Protein AF-A0A944AI46-F1 (afdb_monomer_lite)

Foldseek 3Di:
DVVVVVVVCVVVVVCVVVCVVCVVVVVVCCVVVDDPVVVVVVVVVVVVVVVLLVVLLVQLVVCVVVPHDLVVNLVCSCVVVVDDSVVSCVSSVVNVD

Secondary structure (DSSP, 8-state):
-HHHHHHHHHHTTTTHHHHHHTHHHHHHHHHHH--HHHHHHHHHHHHHHHHHHHHHHHHHHHHHHTT--HHHHHHHHHHHTT--HHHHHHHHHHH--

Structure (mmCIF, N/CA/C/O backbone):
data_AF-A0A944AI46-F1
#
_entry.id   AF-A0A944AI46-F1
#
loop_
_atom_site.group_PDB
_atom_site.id
_atom_site.type_symbol
_atom_site.label_atom_id
_atom_site.label_alt_id
_atom_site.label_comp_id
_atom_site.label_asym_id
_atom_site.label_entity_id
_atom_site.label_seq_id
_atom_site.pdbx_PDB_ins_code
_atom_site.Cartn_x
_atom_site.Cartn_y
_atom_site.Cartn_z
_atom_site.occupancy
_atom_site.B_iso_or_equiv
_atom_site.auth_seq_id
_atom_site.auth_comp_id
_atom_site.auth_asym_id
_atom_site.auth_atom_id
_atom_site.pdbx_PDB_model_num
ATOM 1 N N . ALA A 1 1 ? 15.301 24.617 -25.850 1.00 77.81 1 ALA A N 1
ATOM 2 C CA . ALA A 1 1 ? 15.204 24.905 -27.301 1.00 77.81 1 ALA A CA 1
ATOM 3 C C . ALA A 1 1 ? 14.941 23.626 -28.093 1.00 77.81 1 ALA A C 1
ATOM 5 O O . ALA A 1 1 ? 13.970 23.593 -28.837 1.00 77.81 1 ALA A O 1
ATOM 6 N N . VAL A 1 2 ? 15.734 22.572 -27.864 1.00 82.62 2 VAL A N 1
ATOM 7 C CA . VAL A 1 2 ? 15.580 21.250 -28.498 1.00 82.62 2 VAL A CA 1
ATOM 8 C C . VAL A 1 2 ? 14.207 20.621 -28.224 1.00 82.62 2 VAL A C 1
ATOM 10 O O . VAL A 1 2 ? 13.510 20.301 -29.178 1.00 82.62 2 VAL A O 1
ATOM 13 N N . ASP A 1 3 ? 13.739 20.580 -26.971 1.00 88.19 3 ASP A N 1
ATOM 14 C CA . ASP A 1 3 ? 12.424 19.987 -26.649 1.00 88.19 3 ASP A CA 1
ATOM 15 C C . ASP A 1 3 ? 11.251 20.646 -27.378 1.00 88.19 3 ASP A C 1
ATOM 17 O O . ASP A 1 3 ? 10.341 19.968 -27.844 1.00 88.19 3 ASP A O 1
ATOM 21 N N . LYS A 1 4 ? 11.279 21.975 -27.541 1.00 89.69 4 LYS A N 1
ATOM 22 C CA . LYS A 1 4 ? 10.232 22.696 -28.281 1.00 89.69 4 LYS A CA 1
ATOM 23 C C . LYS A 1 4 ? 10.229 22.324 -29.766 1.00 89.69 4 LYS A C 1
ATOM 25 O O . LYS A 1 4 ? 9.161 22.229 -30.360 1.00 89.69 4 LYS A O 1
ATOM 30 N N . ALA A 1 5 ? 11.403 22.097 -30.352 1.00 87.81 5 ALA A N 1
ATOM 31 C CA . ALA A 1 5 ? 11.528 21.654 -31.737 1.00 87.81 5 ALA A CA 1
ATOM 32 C C . ALA A 1 5 ? 11.058 20.200 -31.914 1.00 87.81 5 ALA A C 1
ATOM 34 O O . ALA A 1 5 ? 10.365 19.898 -32.883 1.00 87.81 5 ALA A O 1
ATOM 35 N 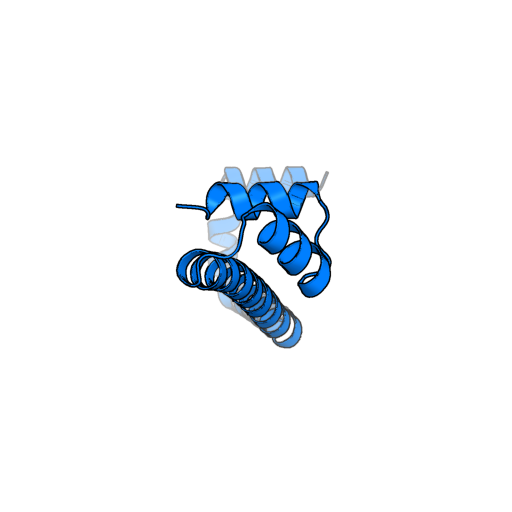N . VAL A 1 6 ? 11.364 19.325 -30.949 1.00 83.88 6 VAL A N 1
ATOM 36 C CA . VAL A 1 6 ? 10.894 17.930 -30.929 1.00 83.88 6 VAL A CA 1
ATOM 37 C C . VAL A 1 6 ? 9.371 17.874 -30.821 1.00 83.88 6 VAL A C 1
ATOM 39 O O . VAL A 1 6 ? 8.724 17.237 -31.647 1.00 83.88 6 VAL A O 1
ATOM 42 N N . GLN A 1 7 ? 8.783 18.605 -29.872 1.00 88.44 7 GLN A N 1
ATOM 43 C CA . GLN A 1 7 ? 7.328 18.679 -29.709 1.00 88.44 7 GLN A CA 1
ATOM 44 C C . GLN A 1 7 ? 6.637 19.225 -30.963 1.00 88.44 7 GLN A C 1
ATOM 46 O O . GLN A 1 7 ? 5.621 18.690 -31.395 1.00 88.44 7 GLN A O 1
ATOM 51 N N . TYR A 1 8 ? 7.214 20.240 -31.611 1.00 90.12 8 TYR A N 1
ATOM 52 C CA . TYR A 1 8 ? 6.698 20.748 -32.881 1.00 90.12 8 TYR A CA 1
ATOM 53 C C . TYR A 1 8 ? 6.742 19.689 -33.996 1.00 90.12 8 TYR A C 1
ATOM 55 O O . TYR A 1 8 ? 5.770 19.539 -34.734 1.00 90.12 8 TYR A O 1
ATOM 63 N N . ALA A 1 9 ? 7.827 18.921 -34.109 1.00 85.88 9 ALA A N 1
ATOM 64 C CA . ALA A 1 9 ? 7.943 17.855 -35.104 1.00 85.88 9 ALA A CA 1
ATOM 65 C C . ALA A 1 9 ? 6.955 16.701 -34.861 1.00 85.88 9 ALA A C 1
ATOM 67 O O . ALA A 1 9 ? 6.409 16.162 -35.825 1.00 85.88 9 ALA A O 1
ATOM 68 N N . ILE A 1 10 ? 6.691 16.357 -33.595 1.00 85.00 10 ILE A N 1
ATOM 69 C CA . ILE A 1 10 ? 5.681 15.362 -33.205 1.00 85.00 10 ILE A CA 1
ATOM 70 C C . ILE A 1 10 ? 4.281 15.858 -33.581 1.00 85.00 10 ILE A C 1
ATOM 72 O O . ILE A 1 10 ? 3.564 15.166 -34.298 1.00 85.00 10 ILE A O 1
ATOM 76 N N . SER A 1 11 ? 3.915 17.077 -33.172 1.00 88.00 11 SER A N 1
ATOM 77 C CA . SER A 1 11 ? 2.586 17.649 -33.431 1.00 88.00 11 SER A CA 1
ATOM 78 C C . SER A 1 11 ? 2.271 17.820 -34.917 1.00 88.00 11 SER A C 1
ATOM 80 O O . SER A 1 11 ? 1.109 17.764 -35.305 1.00 88.00 11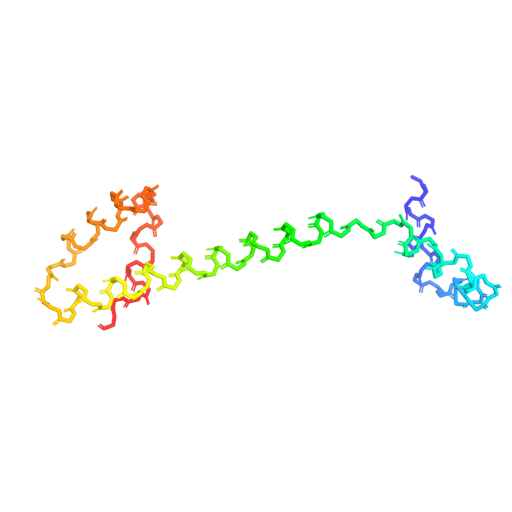 SER A O 1
ATOM 82 N N . ASN A 1 12 ? 3.292 18.009 -35.758 1.00 90.31 12 ASN A N 1
ATOM 83 C CA . ASN A 1 12 ? 3.139 18.092 -37.213 1.00 90.31 12 ASN A CA 1
ATOM 84 C C . ASN A 1 12 ? 3.411 16.754 -37.930 1.00 90.31 12 ASN A C 1
ATOM 86 O O . ASN A 1 12 ? 3.468 16.711 -39.157 1.00 90.31 12 ASN A O 1
ATOM 90 N N . ASN A 1 13 ? 3.575 15.659 -37.179 1.00 83.06 13 ASN A N 1
ATOM 91 C CA . ASN A 1 13 ? 3.799 14.302 -37.679 1.00 83.06 13 ASN A CA 1
ATOM 92 C C . ASN A 1 13 ? 5.001 14.149 -38.636 1.00 83.06 13 ASN A C 1
ATOM 94 O O . ASN A 1 13 ? 5.026 13.284 -39.512 1.00 83.06 13 ASN A O 1
ATOM 98 N N . TYR A 1 14 ? 6.037 14.972 -38.472 1.00 84.81 14 TYR A N 1
ATOM 99 C CA . TYR A 1 14 ? 7.219 14.953 -39.342 1.00 84.81 14 TYR A CA 1
ATOM 100 C C . TYR 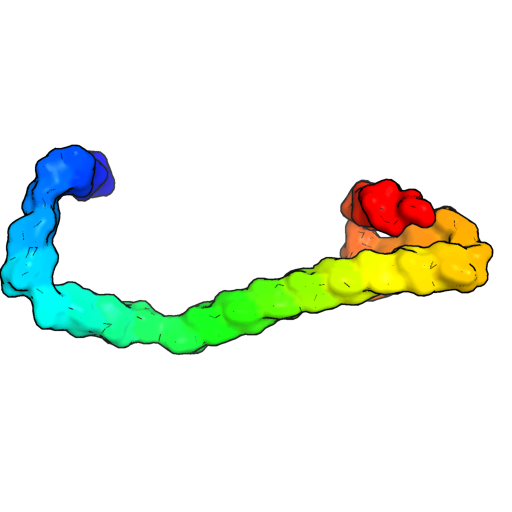A 1 14 ? 8.119 13.728 -39.127 1.00 84.81 14 TYR A C 1
ATOM 102 O O . TYR A 1 14 ? 9.006 13.461 -39.937 1.00 84.81 14 TYR A O 1
ATOM 110 N N . LEU A 1 15 ? 7.883 12.960 -38.060 1.00 78.88 15 LEU A N 1
ATOM 111 C CA . LEU A 1 15 ? 8.661 11.768 -37.726 1.00 78.88 15 LEU A CA 1
ATOM 112 C C . LEU A 1 15 ? 8.111 10.473 -38.358 1.00 78.88 15 LEU A C 1
ATOM 114 O O . LEU A 1 15 ? 8.828 9.475 -38.381 1.00 78.88 15 LEU A O 1
ATOM 118 N N . ASP A 1 16 ? 6.898 10.461 -38.928 1.00 77.44 16 ASP A N 1
ATOM 119 C CA . ASP A 1 16 ? 6.270 9.234 -39.461 1.00 77.44 16 ASP A CA 1
ATOM 120 C C . ASP A 1 16 ? 7.118 8.541 -40.550 1.00 77.44 16 ASP A C 1
ATOM 122 O O . ASP A 1 16 ? 7.326 7.325 -40.531 1.00 77.44 16 ASP A O 1
ATOM 126 N N . GLY A 1 17 ? 7.699 9.315 -41.473 1.00 77.12 17 GLY A N 1
ATOM 127 C CA . GLY A 1 17 ? 8.607 8.781 -42.496 1.00 77.12 17 GLY A CA 1
ATOM 128 C C . GLY A 1 17 ? 9.971 8.352 -41.945 1.00 77.12 17 GLY A C 1
ATOM 129 O O . GLY A 1 17 ? 10.596 7.427 -42.469 1.00 77.12 17 GLY A O 1
ATOM 130 N N . PHE A 1 18 ? 10.421 8.994 -40.864 1.00 77.44 18 PHE A N 1
ATOM 131 C CA . PHE A 1 18 ? 11.690 8.690 -40.208 1.00 77.44 18 PHE A CA 1
ATOM 132 C C . PHE A 1 18 ? 11.647 7.309 -39.543 1.00 77.44 18 PHE A C 1
ATOM 134 O O . PHE A 1 18 ? 12.534 6.490 -39.785 1.00 77.44 18 PHE A O 1
ATOM 141 N N . PHE A 1 19 ? 10.574 7.001 -38.805 1.00 71.25 19 PHE A N 1
ATOM 142 C CA . PHE A 1 19 ? 10.393 5.696 -38.160 1.00 71.25 19 PHE A CA 1
ATOM 143 C C . PHE A 1 19 ? 10.327 4.540 -39.163 1.00 71.25 19 PHE A C 1
ATOM 145 O O . PHE A 1 19 ? 10.908 3.482 -38.932 1.00 71.25 19 PHE A O 1
ATOM 152 N N . LYS A 1 20 ? 9.669 4.748 -40.311 1.00 75.25 20 LYS A N 1
ATOM 153 C CA . LYS A 1 20 ? 9.578 3.742 -41.382 1.00 75.25 20 LYS A CA 1
ATOM 154 C C . LYS A 1 20 ? 10.939 3.456 -42.020 1.00 75.25 20 LYS A C 1
ATOM 156 O O . LYS A 1 20 ? 11.259 2.299 -42.275 1.00 75.25 20 LYS A O 1
ATOM 161 N N . LYS A 1 21 ? 11.749 4.495 -42.248 1.00 80.25 21 LYS A N 1
ATOM 162 C CA . LYS A 1 21 ? 13.075 4.385 -42.878 1.00 80.25 21 LYS A CA 1
ATOM 163 C C . LYS A 1 21 ? 14.151 3.840 -41.934 1.00 80.25 21 LYS A C 1
ATOM 165 O O . LYS A 1 21 ? 15.045 3.133 -42.383 1.00 80.25 21 LYS A O 1
ATOM 170 N N . HIS A 1 22 ? 14.062 4.154 -40.643 1.00 77.69 22 HIS A N 1
ATOM 171 C CA . HIS A 1 22 ? 15.052 3.781 -39.626 1.00 77.69 22 HIS A CA 1
ATOM 172 C C . HIS A 1 22 ? 14.535 2.714 -38.649 1.00 77.69 22 HIS A C 1
ATOM 174 O O . HIS A 1 22 ? 15.051 2.586 -37.539 1.00 77.69 22 HIS A O 1
ATOM 180 N N . ARG A 1 23 ? 13.532 1.926 -39.065 1.00 74.12 23 ARG A N 1
ATOM 181 C CA . ARG A 1 23 ? 12.826 0.944 -38.226 1.00 74.12 23 ARG A CA 1
ATOM 182 C C . ARG A 1 23 ? 13.769 0.019 -37.462 1.00 74.12 23 ARG A C 1
ATOM 184 O O . ARG A 1 23 ? 13.575 -0.179 -36.271 1.00 74.12 23 ARG A O 1
ATOM 191 N N . GLU A 1 24 ? 14.779 -0.534 -38.126 1.00 70.69 24 GLU A N 1
ATOM 192 C CA . GLU A 1 24 ? 15.733 -1.461 -37.502 1.00 70.69 24 GLU A CA 1
ATOM 193 C C . GLU A 1 24 ? 16.565 -0.790 -36.405 1.00 70.69 24 GLU A C 1
ATOM 195 O O . GLU A 1 24 ? 16.706 -1.352 -35.325 1.00 70.69 24 GLU A O 1
ATOM 200 N N . GLY A 1 25 ? 17.049 0.433 -36.639 1.00 67.69 25 GLY A N 1
ATOM 201 C CA . GLY A 1 25 ? 17.828 1.184 -35.650 1.00 67.69 25 GLY A CA 1
ATOM 202 C C . GLY A 1 25 ? 17.002 1.622 -34.442 1.00 67.69 25 GLY A C 1
ATOM 203 O O . GLY A 1 25 ? 17.507 1.637 -33.326 1.00 67.69 25 GLY A O 1
ATOM 204 N N . ILE A 1 26 ? 15.719 1.922 -34.649 1.00 71.50 26 ILE A N 1
ATOM 205 C CA . ILE A 1 26 ? 14.799 2.322 -33.576 1.00 71.50 26 ILE A CA 1
ATOM 206 C C . ILE A 1 26 ? 14.364 1.105 -32.762 1.00 71.50 26 ILE A C 1
ATOM 208 O O . ILE A 1 26 ? 14.377 1.154 -31.540 1.00 71.50 26 ILE A O 1
ATOM 212 N N . MET A 1 27 ? 14.067 -0.017 -33.424 1.00 72.62 27 MET A N 1
ATOM 213 C CA . MET A 1 27 ? 13.832 -1.293 -32.744 1.00 72.62 27 MET A CA 1
ATOM 214 C C . MET A 1 27 ? 15.055 -1.728 -31.934 1.00 72.62 27 MET A C 1
ATOM 216 O O . MET A 1 27 ? 14.901 -2.167 -30.798 1.00 72.62 27 MET A O 1
ATOM 220 N N . LEU A 1 28 ? 16.262 -1.585 -32.493 1.00 70.88 28 LEU A N 1
ATOM 221 C CA . LEU A 1 28 ? 17.504 -1.889 -31.790 1.00 70.88 28 LEU A CA 1
ATOM 222 C C . LEU A 1 28 ? 17.691 -0.972 -30.578 1.00 70.88 28 LEU A C 1
ATOM 224 O O . LEU A 1 28 ? 17.927 -1.492 -29.499 1.00 70.88 28 LEU A O 1
ATOM 228 N N . SER A 1 29 ? 17.517 0.346 -30.733 1.00 70.38 29 SER A N 1
ATOM 229 C CA . SER A 1 29 ? 17.571 1.320 -29.629 1.00 70.38 29 SER A CA 1
ATOM 230 C C . SER A 1 29 ? 16.581 0.958 -28.519 1.00 70.38 29 SER A C 1
ATOM 232 O O . SER A 1 29 ? 17.004 0.810 -27.376 1.00 70.38 29 SER A O 1
ATOM 234 N N . CYS A 1 30 ? 15.316 0.658 -28.846 1.00 68.00 30 CYS A N 1
ATOM 235 C CA . CYS A 1 30 ? 14.333 0.197 -27.860 1.00 68.00 30 CYS A CA 1
ATOM 236 C C . CYS A 1 30 ? 14.749 -1.104 -27.152 1.00 68.00 30 CYS A C 1
ATOM 238 O O . CYS A 1 30 ? 14.504 -1.241 -25.958 1.00 68.00 30 CYS A O 1
ATOM 240 N N . LEU A 1 31 ? 15.374 -2.057 -27.854 1.00 70.75 31 LEU A N 1
ATOM 241 C CA . LEU A 1 31 ? 15.857 -3.310 -27.259 1.00 70.75 31 LEU A CA 1
ATOM 242 C C . LEU A 1 31 ? 17.119 -3.117 -26.406 1.00 70.75 31 LEU A C 1
ATOM 244 O O . LEU A 1 31 ? 17.282 -3.808 -25.407 1.00 70.75 31 LEU A O 1
ATOM 248 N N . THR A 1 32 ? 18.013 -2.201 -26.785 1.00 72.25 32 THR A N 1
ATOM 249 C CA . THR A 1 32 ? 19.276 -1.950 -26.071 1.00 72.25 32 THR A CA 1
ATOM 250 C C . THR A 1 32 ? 19.124 -0.989 -24.897 1.00 72.25 32 THR A C 1
ATOM 252 O O . THR A 1 32 ? 19.9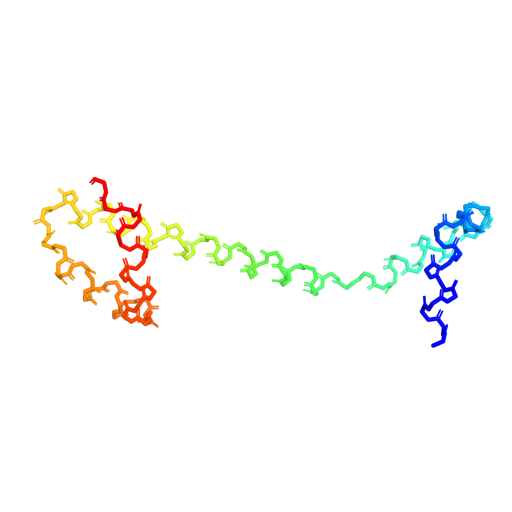05 -1.054 -23.954 1.00 72.25 32 THR A O 1
ATOM 255 N N . GLU A 1 33 ? 18.136 -0.095 -24.946 1.00 76.25 33 GLU A N 1
ATOM 256 C CA . GLU A 1 33 ? 17.802 0.829 -23.857 1.00 76.25 33 GLU A CA 1
ATOM 257 C C . GLU A 1 33 ? 16.842 0.196 -22.842 1.00 76.25 33 GLU A C 1
ATOM 259 O O . GLU A 1 33 ? 16.724 0.685 -21.716 1.00 76.25 33 GLU A O 1
ATOM 264 N N . PHE A 1 34 ? 16.175 -0.907 -23.207 1.00 80.25 34 PHE A N 1
ATOM 265 C CA . PHE A 1 34 ? 15.346 -1.664 -22.279 1.00 80.25 34 PHE A CA 1
ATOM 266 C C . PHE A 1 34 ? 16.206 -2.271 -21.169 1.00 80.25 34 PHE A C 1
ATOM 268 O O . PHE A 1 34 ? 16.963 -3.221 -21.370 1.00 80.25 34 PHE A O 1
ATOM 275 N N . ASN A 1 35 ? 16.051 -1.728 -19.966 1.00 85.25 35 ASN A N 1
ATOM 276 C CA . ASN A 1 35 ? 16.671 -2.264 -18.772 1.00 85.25 35 ASN A CA 1
ATOM 277 C C . ASN A 1 35 ? 15.677 -3.187 -18.051 1.00 85.25 35 ASN A C 1
ATOM 279 O O . ASN A 1 35 ? 14.784 -2.731 -17.335 1.00 85.25 35 ASN A O 1
ATOM 283 N N . GLU A 1 36 ? 15.848 -4.497 -18.243 1.00 87.31 36 GLU A N 1
ATOM 284 C CA . GLU A 1 36 ? 14.997 -5.529 -17.640 1.00 87.31 36 GLU A CA 1
ATOM 285 C C . GLU A 1 36 ? 14.976 -5.453 -16.106 1.00 87.31 36 GLU A C 1
ATOM 287 O O . GLU A 1 36 ? 13.950 -5.725 -15.487 1.00 87.31 36 GLU A O 1
ATOM 292 N N . GLU A 1 37 ? 16.088 -5.067 -15.476 1.00 89.69 37 GLU A N 1
ATOM 293 C CA . GLU A 1 37 ? 16.171 -4.931 -14.023 1.00 89.69 37 GLU A CA 1
ATOM 294 C C . GLU A 1 37 ? 15.301 -3.779 -13.521 1.00 89.69 37 GLU A C 1
ATOM 296 O O . GLU A 1 37 ? 14.515 -3.975 -12.596 1.00 89.69 37 GLU A O 1
ATOM 301 N N . VAL A 1 38 ? 15.377 -2.613 -14.171 1.00 89.75 38 VAL A N 1
ATOM 302 C CA . VAL A 1 38 ? 14.520 -1.460 -13.857 1.00 89.75 38 VAL A CA 1
ATOM 303 C C . VAL A 1 38 ? 13.052 -1.811 -14.081 1.00 89.75 38 VAL A C 1
ATOM 305 O O . VAL A 1 38 ? 12.221 -1.534 -13.220 1.00 89.75 38 VAL A O 1
ATOM 308 N N . PHE A 1 39 ? 12.736 -2.471 -15.197 1.00 89.50 39 PHE A N 1
ATOM 309 C CA . PHE A 1 39 ? 11.372 -2.896 -15.500 1.00 89.50 39 PHE A CA 1
ATOM 310 C C . PHE A 1 39 ? 10.826 -3.870 -14.445 1.00 89.50 39 PHE A C 1
ATOM 312 O O . PHE A 1 39 ? 9.771 -3.633 -13.861 1.00 89.50 39 PHE A O 1
ATOM 319 N N . ARG A 1 40 ? 11.565 -4.944 -14.143 1.00 92.75 40 ARG A N 1
ATOM 320 C CA . ARG A 1 40 ? 11.175 -5.940 -13.135 1.00 92.75 40 ARG A CA 1
ATOM 321 C C . ARG A 1 40 ? 11.050 -5.326 -11.744 1.00 92.75 40 ARG A C 1
ATOM 323 O O . ARG A 1 40 ? 10.138 -5.694 -11.009 1.00 92.75 40 ARG A O 1
ATOM 330 N N . LYS A 1 41 ? 11.952 -4.410 -11.383 1.00 94.25 41 LYS A N 1
ATOM 331 C CA . LYS A 1 41 ? 11.888 -3.683 -10.114 1.00 94.25 41 LYS A CA 1
ATOM 332 C C . LYS A 1 41 ? 10.614 -2.843 -10.029 1.00 94.25 41 LYS A C 1
ATOM 334 O O . LYS A 1 41 ? 9.931 -2.937 -9.019 1.00 94.25 41 LYS A O 1
ATOM 339 N N . GLY A 1 42 ? 10.258 -2.128 -11.099 1.00 93.81 42 GLY A N 1
ATOM 340 C CA . GLY A 1 42 ? 9.003 -1.375 -11.174 1.00 93.81 42 GLY A CA 1
ATOM 341 C C . GLY A 1 42 ? 7.777 -2.260 -10.935 1.00 93.81 42 GLY A C 1
ATOM 342 O O . GLY A 1 42 ? 6.991 -1.981 -10.038 1.00 93.81 42 GLY A O 1
ATOM 343 N N . ILE A 1 43 ? 7.679 -3.396 -11.637 1.00 95.44 43 ILE A N 1
ATOM 344 C CA . ILE A 1 43 ? 6.578 -4.361 -11.443 1.00 95.44 43 ILE A CA 1
ATOM 345 C C . ILE A 1 43 ? 6.533 -4.899 -10.006 1.00 95.44 43 ILE A C 1
ATOM 347 O O . ILE A 1 43 ? 5.460 -5.069 -9.429 1.00 95.44 43 ILE A O 1
ATOM 351 N N . HIS A 1 44 ? 7.693 -5.193 -9.416 1.00 94.62 44 HIS A N 1
ATOM 352 C CA . HIS A 1 44 ? 7.759 -5.685 -8.043 1.00 94.62 44 HIS A CA 1
ATOM 353 C C . HIS A 1 44 ? 7.300 -4.630 -7.027 1.00 94.62 44 HIS A C 1
ATOM 355 O O . HIS A 1 44 ? 6.544 -4.957 -6.115 1.00 94.62 44 HIS A O 1
ATOM 3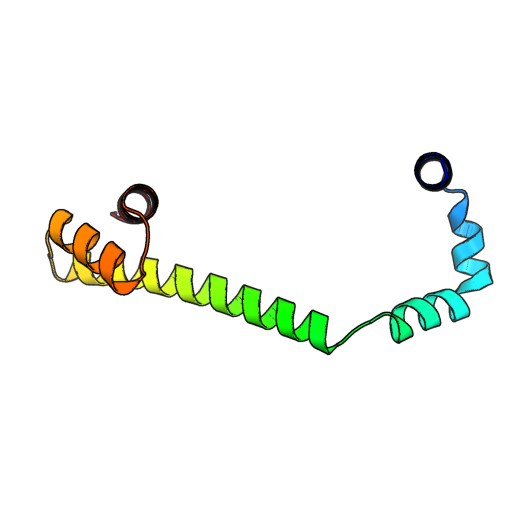61 N N . GLU A 1 45 ? 7.740 -3.382 -7.186 1.00 95.12 45 GLU A N 1
ATOM 362 C CA . GLU A 1 45 ? 7.371 -2.266 -6.311 1.00 95.12 45 GLU A CA 1
ATOM 363 C C . GLU A 1 45 ? 5.876 -1.939 -6.409 1.00 95.12 45 GLU A C 1
ATOM 365 O O . GLU A 1 45 ? 5.226 -1.777 -5.375 1.00 95.12 45 GLU A O 1
ATOM 370 N N . GLU A 1 46 ? 5.314 -1.927 -7.621 1.00 93.12 46 GLU A N 1
ATOM 371 C CA . GLU A 1 46 ? 3.874 -1.758 -7.853 1.00 93.12 46 GLU A CA 1
ATOM 372 C C . GLU A 1 46 ? 3.069 -2.876 -7.181 1.00 93.12 46 GLU A C 1
ATOM 374 O O . GLU A 1 46 ? 2.189 -2.606 -6.362 1.00 93.12 46 GLU A O 1
ATOM 379 N N . GLY A 1 47 ? 3.427 -4.140 -7.433 1.00 95.75 47 GLY A N 1
ATOM 380 C CA . GLY A 1 47 ? 2.741 -5.280 -6.825 1.00 95.75 47 GLY A CA 1
ATOM 381 C C . GLY A 1 47 ? 2.853 -5.304 -5.296 1.00 95.75 47 GLY A C 1
ATOM 382 O O . GLY A 1 47 ? 1.905 -5.680 -4.604 1.00 95.75 47 GLY A O 1
ATOM 383 N N . PHE A 1 48 ? 3.989 -4.872 -4.740 1.00 95.00 48 PHE A N 1
ATOM 384 C CA . PHE A 1 48 ? 4.153 -4.741 -3.294 1.00 95.00 48 PHE A CA 1
ATOM 385 C C . PHE A 1 48 ? 3.262 -3.633 -2.716 1.00 95.00 48 PHE A C 1
ATOM 387 O O . PHE A 1 48 ? 2.641 -3.835 -1.669 1.00 95.00 48 PHE A O 1
ATOM 394 N N . ALA A 1 49 ? 3.168 -2.484 -3.390 1.00 94.62 49 ALA A N 1
ATOM 395 C CA . ALA A 1 49 ? 2.308 -1.380 -2.973 1.00 94.62 49 ALA A CA 1
ATOM 396 C C . ALA A 1 49 ? 0.823 -1.784 -2.980 1.00 94.62 49 ALA A C 1
ATOM 398 O O . ALA A 1 49 ? 0.141 -1.601 -1.969 1.00 94.62 49 ALA A O 1
ATOM 399 N N . GLU A 1 50 ? 0.355 -2.420 -4.059 1.00 94.88 50 GLU A N 1
ATOM 400 C CA . GLU A 1 50 ? -1.016 -2.940 -4.168 1.00 94.88 50 GLU A CA 1
ATOM 401 C C . GLU A 1 50 ? -1.312 -3.996 -3.092 1.00 94.88 50 GLU A C 1
ATOM 403 O O . GLU A 1 50 ? -2.344 -3.949 -2.416 1.00 94.88 50 GLU A O 1
ATOM 408 N N . GLY A 1 51 ? -0.383 -4.933 -2.871 1.00 96.56 51 GLY A N 1
ATOM 409 C CA . GLY A 1 51 ? -0.521 -5.957 -1.836 1.00 96.56 51 GLY A CA 1
ATOM 410 C C . GLY A 1 51 ? -0.589 -5.369 -0.425 1.00 96.56 51 GLY A C 1
ATOM 411 O O . GLY A 1 51 ? -1.384 -5.818 0.407 1.00 96.56 51 GLY A O 1
ATOM 412 N N . ARG A 1 52 ? 0.207 -4.330 -0.150 1.00 95.25 52 ARG A N 1
ATOM 413 C CA . ARG A 1 52 ? 0.187 -3.615 1.130 1.00 95.25 52 ARG A CA 1
ATOM 414 C C . ARG A 1 52 ? -1.145 -2.899 1.349 1.00 95.25 52 ARG A C 1
ATOM 416 O O . ARG A 1 52 ? -1.694 -2.991 2.447 1.00 95.25 52 ARG A O 1
ATOM 423 N N . GLU A 1 53 ? -1.680 -2.229 0.330 1.00 95.06 53 GLU A N 1
ATOM 424 C CA . GLU A 1 53 ? -2.995 -1.580 0.392 1.00 95.06 53 GLU A CA 1
ATOM 425 C C . GLU A 1 53 ? -4.108 -2.602 0.670 1.00 95.06 53 GLU A C 1
ATOM 427 O O . GLU A 1 53 ? -4.881 -2.443 1.621 1.00 95.06 53 GLU A O 1
ATOM 432 N N . ALA A 1 54 ? -4.131 -3.708 -0.079 1.00 96.50 54 ALA A N 1
ATOM 433 C CA . ALA A 1 54 ? -5.100 -4.783 0.114 1.00 96.50 54 ALA A CA 1
ATOM 434 C C . ALA A 1 54 ? -5.041 -5.377 1.535 1.00 96.50 54 ALA A C 1
ATOM 436 O O . ALA A 1 54 ? -6.081 -5.648 2.147 1.00 96.50 54 ALA A O 1
ATOM 437 N N . ALA A 1 55 ? -3.839 -5.536 2.100 1.00 96.62 55 ALA A N 1
ATOM 438 C CA . ALA A 1 55 ? -3.649 -6.039 3.459 1.00 96.62 55 ALA A CA 1
ATOM 439 C C . ALA A 1 55 ? -4.205 -5.087 4.534 1.00 96.62 55 ALA A C 1
ATOM 441 O O . ALA A 1 55 ? -4.800 -5.551 5.512 1.00 96.62 55 ALA A O 1
ATOM 442 N N . ILE A 1 56 ? -4.041 -3.771 4.359 1.00 96.06 56 ILE A N 1
ATOM 443 C CA . ILE A 1 56 ? -4.598 -2.760 5.271 1.00 96.06 56 ILE A CA 1
ATOM 444 C C . ILE A 1 56 ? -6.128 -2.811 5.233 1.00 96.06 56 ILE A C 1
ATOM 446 O O . ILE A 1 56 ? -6.765 -2.929 6.280 1.00 96.06 56 ILE A O 1
ATOM 450 N N . ILE A 1 57 ? -6.717 -2.795 4.033 1.00 95.44 57 ILE A N 1
ATOM 451 C CA . ILE A 1 57 ? -8.175 -2.835 3.845 1.00 95.44 57 ILE A CA 1
ATOM 452 C C . ILE A 1 57 ? -8.766 -4.103 4.472 1.00 95.44 57 ILE A C 1
ATOM 454 O O . ILE A 1 57 ? -9.734 -4.029 5.230 1.00 95.44 57 ILE A O 1
ATOM 458 N N . THR A 1 58 ? -8.153 -5.258 4.208 1.00 96.06 58 THR A N 1
ATOM 459 C CA . THR A 1 58 ? -8.598 -6.548 4.756 1.00 96.06 58 THR A CA 1
ATOM 460 C C . THR A 1 58 ? -8.499 -6.564 6.283 1.00 96.06 58 THR A C 1
ATOM 462 O O . THR A 1 58 ? -9.414 -7.028 6.959 1.00 96.06 58 THR A O 1
ATOM 465 N N . SER A 1 59 ? -7.428 -6.001 6.853 1.00 95.88 59 SER A N 1
ATOM 466 C CA . SER A 1 59 ? -7.270 -5.899 8.310 1.00 95.88 59 SER A CA 1
ATOM 467 C C . SER A 1 59 ? -8.385 -5.067 8.944 1.00 95.88 59 SER A C 1
ATOM 469 O O . SER A 1 59 ? -8.943 -5.473 9.959 1.00 95.88 59 SER A O 1
ATOM 471 N N . ILE A 1 60 ? -8.756 -3.938 8.332 1.00 95.56 60 ILE A N 1
ATOM 472 C CA . ILE A 1 60 ? -9.857 -3.087 8.811 1.00 95.56 60 ILE A CA 1
ATOM 473 C C . ILE A 1 60 ? -11.182 -3.856 8.792 1.00 95.56 60 ILE A C 1
ATOM 475 O O . ILE A 1 60 ? -11.931 -3.810 9.767 1.00 95.56 60 ILE A O 1
ATOM 479 N N . GLN A 1 61 ? -11.458 -4.593 7.712 1.00 94.94 61 GLN A N 1
ATOM 480 C CA . GLN A 1 61 ? -12.678 -5.393 7.577 1.00 94.94 61 GLN A CA 1
ATOM 481 C C . GLN A 1 61 ? -12.761 -6.495 8.637 1.00 94.94 61 GLN A C 1
ATOM 483 O O . GLN A 1 61 ? -13.777 -6.593 9.322 1.00 94.94 61 GLN A O 1
ATOM 488 N N . ILE A 1 62 ? -11.681 -7.259 8.832 1.00 95.38 62 ILE A N 1
ATOM 489 C CA . ILE A 1 62 ? -11.621 -8.332 9.834 1.00 95.38 62 ILE A CA 1
ATOM 490 C C . ILE A 1 62 ? -11.792 -7.766 11.247 1.00 95.38 62 ILE A C 1
ATOM 492 O O . ILE A 1 62 ? -12.582 -8.290 12.030 1.00 95.38 62 ILE A O 1
ATOM 496 N N . LEU A 1 63 ? -11.084 -6.682 11.585 1.00 94.88 63 LEU A N 1
ATOM 497 C CA . LEU A 1 63 ? -11.175 -6.061 12.910 1.00 94.88 63 LEU A CA 1
ATOM 498 C C . LEU A 1 63 ? -12.573 -5.492 13.188 1.00 94.88 63 LEU A C 1
ATOM 500 O O . LEU A 1 63 ? -13.060 -5.562 14.316 1.00 94.88 63 LEU A O 1
ATOM 504 N N . ARG A 1 64 ? -13.255 -4.978 12.163 1.00 93.81 64 ARG A N 1
ATOM 505 C CA . ARG A 1 64 ? -14.661 -4.581 12.271 1.00 93.81 64 ARG A CA 1
ATOM 506 C C . ARG A 1 64 ? -15.573 -5.793 12.479 1.00 93.81 64 ARG A C 1
ATOM 508 O O . ARG A 1 64 ? -16.457 -5.750 13.326 1.00 93.81 64 ARG A O 1
ATOM 515 N N . GLU A 1 65 ? -15.375 -6.870 11.722 1.00 94.94 65 GLU A N 1
ATOM 516 C CA . GLU A 1 65 ? -16.195 -8.090 11.801 1.00 94.94 65 GLU A CA 1
ATOM 517 C C . GLU A 1 65 ? -16.078 -8.802 13.150 1.00 94.94 65 GLU A C 1
ATOM 519 O O . GLU A 1 65 ? -17.067 -9.334 13.651 1.00 94.94 65 GLU A O 1
ATOM 524 N N . VAL A 1 66 ? -14.906 -8.741 13.787 1.00 95.81 66 VAL A N 1
ATOM 525 C CA . VAL A 1 66 ? -14.713 -9.214 15.168 1.00 95.81 66 VAL A CA 1
ATOM 526 C C . VAL A 1 66 ? -15.134 -8.183 16.229 1.00 95.81 66 VAL A C 1
ATOM 528 O O . VAL A 1 66 ? -14.862 -8.364 17.413 1.00 95.81 66 VAL A O 1
ATOM 531 N N . ASN A 1 67 ? -15.847 -7.130 15.814 1.00 93.12 67 ASN A N 1
ATOM 532 C CA . ASN A 1 67 ? -16.492 -6.123 16.657 1.00 93.12 67 ASN A CA 1
ATOM 533 C C . ASN A 1 67 ? -15.522 -5.307 17.536 1.00 93.12 67 ASN A C 1
ATOM 535 O O . ASN A 1 67 ? -15.858 -4.910 18.655 1.00 93.12 67 ASN A O 1
ATOM 539 N N . ILE A 1 68 ? -14.307 -5.055 17.035 1.00 95.12 68 ILE A N 1
ATOM 540 C CA . ILE A 1 68 ? -13.342 -4.149 17.670 1.00 95.12 68 ILE A CA 1
ATOM 541 C C . ILE A 1 68 ? -13.788 -2.703 17.444 1.00 95.12 68 ILE A C 1
ATOM 543 O O . ILE A 1 68 ? -14.273 -2.342 16.369 1.00 95.12 68 ILE A O 1
ATOM 547 N N . SER A 1 69 ? -13.618 -1.856 18.462 1.00 95.00 69 SER A N 1
ATOM 548 C CA . SER A 1 69 ? -13.970 -0.441 18.357 1.00 95.00 69 SER A CA 1
ATOM 549 C C . SER A 1 69 ? -13.126 0.268 17.299 1.00 95.00 69 SER A C 1
ATOM 551 O O . SER A 1 69 ? -11.946 -0.034 17.090 1.00 95.00 69 SER A O 1
ATOM 553 N N . LYS A 1 70 ? -13.726 1.262 16.645 1.00 93.62 70 LYS A N 1
ATOM 554 C CA . LYS A 1 70 ? -13.069 2.034 15.590 1.00 93.62 70 LYS A CA 1
ATOM 555 C C . LYS A 1 70 ? -11.811 2.741 16.094 1.00 93.62 70 LYS A C 1
ATOM 557 O O . LYS A 1 70 ? -10.816 2.798 15.378 1.00 93.62 70 LYS A O 1
ATOM 562 N N . GLU A 1 71 ? -11.830 3.225 17.334 1.00 94.88 71 GLU A N 1
ATOM 563 C CA . GLU A 1 71 ? -10.685 3.857 17.989 1.00 94.88 71 GLU A CA 1
ATOM 564 C C . GLU A 1 71 ? -9.507 2.885 18.134 1.00 94.88 71 GLU A C 1
ATOM 566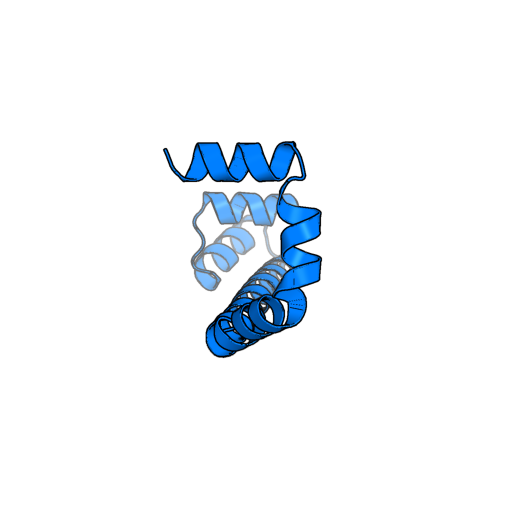 O O . GLU A 1 71 ? -8.365 3.247 17.851 1.00 94.88 71 GLU A O 1
ATOM 571 N N . THR A 1 72 ? -9.774 1.635 18.523 1.00 95.31 72 THR A N 1
ATOM 572 C CA . THR A 1 72 ? -8.730 0.611 18.638 1.00 95.31 72 THR A CA 1
ATOM 573 C C . THR A 1 72 ? -8.201 0.200 17.266 1.00 95.31 72 THR A C 1
ATOM 575 O O . THR A 1 72 ? -6.992 0.024 17.121 1.00 95.31 72 THR A O 1
ATOM 578 N N . VAL A 1 73 ? -9.058 0.114 16.242 1.00 95.19 73 VAL A N 1
ATOM 579 C CA . VAL A 1 73 ? -8.602 -0.169 14.871 1.00 95.19 73 VAL A CA 1
ATOM 580 C C . VAL A 1 73 ? -7.696 0.939 14.339 1.00 95.19 73 VAL A C 1
ATOM 582 O O . VAL A 1 73 ? -6.647 0.633 13.779 1.00 95.19 73 VAL A O 1
ATOM 585 N N . LEU A 1 74 ? -8.045 2.213 14.552 1.00 96.00 74 LEU A N 1
ATOM 586 C CA . LEU A 1 74 ? -7.191 3.344 14.170 1.00 96.00 74 LEU A CA 1
ATOM 587 C C . LEU A 1 74 ? -5.794 3.214 14.791 1.00 96.00 74 LEU A C 1
ATOM 589 O O . LEU A 1 74 ? -4.802 3.322 14.077 1.00 96.00 74 LEU A O 1
ATOM 593 N N . HIS A 1 75 ? -5.708 2.914 16.089 1.00 95.62 75 HIS A N 1
ATOM 594 C CA . HIS A 1 75 ? -4.422 2.729 16.767 1.00 95.62 75 HIS A CA 1
ATOM 595 C C . HIS A 1 75 ? -3.620 1.554 16.190 1.00 95.62 75 HIS A C 1
ATOM 597 O O . HIS A 1 75 ? -2.446 1.704 15.862 1.00 95.62 75 HIS A O 1
ATOM 603 N N . GLN A 1 76 ? -4.254 0.390 16.021 1.00 94.62 76 GLN A N 1
ATOM 604 C CA . GLN A 1 76 ? -3.582 -0.817 15.531 1.00 94.62 76 GLN A CA 1
ATOM 605 C C . GLN A 1 76 ? -3.081 -0.678 14.091 1.00 94.62 76 GLN A C 1
ATOM 607 O O . GLN A 1 76 ? -1.986 -1.141 13.782 1.00 94.62 76 GLN A O 1
ATOM 612 N N . ILE A 1 77 ? -3.865 -0.056 13.205 1.00 95.69 77 ILE A N 1
ATOM 613 C CA . ILE A 1 77 ? -3.459 0.174 11.813 1.00 95.69 77 ILE A CA 1
ATOM 614 C C . ILE A 1 77 ? -2.314 1.188 11.750 1.00 95.69 77 ILE A C 1
ATOM 616 O O . ILE A 1 77 ? -1.344 0.951 11.031 1.00 95.69 77 ILE A O 1
ATOM 620 N N . MET A 1 78 ? -2.397 2.268 12.531 1.00 96.00 78 MET A N 1
ATOM 621 C CA . MET A 1 78 ? -1.357 3.294 12.604 1.00 96.00 78 MET A CA 1
ATOM 622 C C . MET A 1 78 ? -0.015 2.698 13.050 1.00 96.00 78 MET A C 1
ATOM 624 O O . MET A 1 78 ? 0.994 2.919 12.390 1.00 96.00 78 MET A O 1
ATOM 628 N N . GLU A 1 79 ? -0.007 1.888 14.114 1.00 95.25 79 GLU A N 1
ATOM 629 C CA . GLU A 1 79 ? 1.214 1.237 14.607 1.00 95.25 79 GLU A CA 1
ATOM 630 C C . GLU A 1 79 ? 1.734 0.157 13.654 1.00 95.25 79 GLU A C 1
ATOM 632 O O . GLU A 1 79 ? 2.913 0.148 13.315 1.00 95.25 79 GLU A O 1
ATOM 637 N N . LYS A 1 80 ? 0.870 -0.759 13.199 1.00 95.38 80 LYS A N 1
ATOM 638 C CA . LYS A 1 80 ? 1.299 -1.921 12.404 1.00 95.38 80 LYS A CA 1
ATOM 639 C C . LYS A 1 80 ? 1.829 -1.536 11.025 1.00 95.38 80 LYS A C 1
ATOM 641 O O . LYS A 1 80 ? 2.690 -2.230 10.490 1.00 95.38 80 LYS A O 1
ATOM 646 N N . TYR A 1 81 ? 1.274 -0.482 10.434 1.00 94.06 81 TYR A N 1
ATOM 647 C CA . TYR A 1 81 ? 1.637 -0.022 9.098 1.00 94.06 81 TYR A CA 1
ATOM 648 C C . TYR A 1 81 ? 2.417 1.293 9.116 1.00 94.06 81 TYR A C 1
ATOM 650 O O . TYR A 1 81 ? 2.645 1.849 8.046 1.00 94.06 81 TYR A O 1
ATOM 658 N N . GLU A 1 82 ? 2.829 1.783 10.289 1.00 94.81 82 GLU A N 1
ATOM 659 C CA . GLU A 1 82 ? 3.631 3.007 10.445 1.00 94.81 82 GLU A CA 1
ATOM 660 C C . GLU A 1 82 ? 3.047 4.206 9.669 1.00 94.81 82 GLU A C 1
ATOM 662 O O . GLU A 1 82 ? 3.766 5.019 9.089 1.00 94.81 82 GLU A O 1
ATOM 667 N N . LEU A 1 83 ? 1.716 4.284 9.605 1.00 93.75 83 LEU A N 1
ATOM 668 C CA . LEU A 1 83 ? 1.004 5.337 8.887 1.00 93.75 83 LEU A CA 1
ATOM 669 C C . LEU A 1 83 ? 0.884 6.575 9.771 1.00 93.75 83 LEU A C 1
ATOM 671 O O . LEU A 1 83 ? 0.807 6.480 10.997 1.00 93.75 83 LEU A O 1
ATOM 675 N N . SER A 1 84 ? 0.790 7.754 9.160 1.00 95.12 84 SER A N 1
ATOM 676 C CA . SER A 1 84 ? 0.407 8.942 9.917 1.00 95.12 84 SER A CA 1
ATOM 677 C C . SER A 1 84 ? -1.042 8.835 10.407 1.00 95.12 84 SER A C 1
ATOM 679 O O . SER A 1 84 ? -1.864 8.070 9.884 1.00 95.12 84 SER A O 1
ATOM 681 N N . LYS A 1 85 ? -1.384 9.645 11.413 1.00 93.00 85 LYS A N 1
ATOM 682 C CA . LYS A 1 85 ? -2.755 9.724 11.930 1.00 93.00 85 LYS A CA 1
ATOM 683 C C . LYS A 1 85 ? -3.759 10.091 10.830 1.00 93.00 85 LYS A C 1
ATOM 685 O O . LYS A 1 85 ? -4.804 9.458 10.727 1.00 93.00 85 LYS A O 1
ATOM 690 N N . GLU A 1 86 ? -3.426 11.072 9.993 1.00 95.44 86 GLU A N 1
ATOM 691 C CA . GLU A 1 86 ? -4.299 11.559 8.918 1.00 95.44 86 GLU A CA 1
ATOM 692 C C . GLU A 1 86 ? -4.532 10.493 7.838 1.00 95.44 86 GLU A C 1
ATOM 694 O O . GLU A 1 86 ? -5.671 10.243 7.437 1.00 95.44 86 GLU A O 1
ATOM 699 N N . GLU A 1 87 ? -3.472 9.806 7.406 1.00 93.56 87 GLU A N 1
ATOM 700 C CA . GLU A 1 87 ? -3.577 8.712 6.433 1.00 93.56 87 GLU A CA 1
ATOM 701 C C . GLU A 1 87 ? -4.409 7.555 6.982 1.00 93.56 87 GLU A C 1
ATOM 703 O O . GLU A 1 87 ? -5.285 7.029 6.290 1.00 93.56 87 GLU A O 1
ATOM 708 N N . THR A 1 88 ? -4.175 7.191 8.243 1.00 94.75 88 THR A N 1
ATOM 709 C CA . THR A 1 88 ? -4.913 6.118 8.910 1.00 94.75 88 THR A CA 1
ATOM 710 C C . THR A 1 88 ? -6.396 6.458 9.014 1.00 94.75 88 THR A C 1
ATOM 712 O O . THR A 1 88 ? -7.239 5.639 8.650 1.00 94.75 88 THR A O 1
ATOM 715 N N . GLU A 1 89 ? -6.736 7.676 9.441 1.00 95.44 89 GLU A N 1
ATOM 716 C CA . GLU A 1 89 ? -8.123 8.144 9.506 1.00 95.44 89 GLU A CA 1
ATOM 717 C C . GLU A 1 89 ? -8.791 8.123 8.132 1.00 95.44 89 GLU A C 1
ATOM 719 O O . GLU A 1 89 ? -9.913 7.630 8.005 1.00 95.44 89 GLU A O 1
ATOM 724 N N . LYS A 1 90 ? -8.107 8.597 7.086 1.00 95.69 90 LYS A N 1
ATOM 725 C CA . LYS A 1 90 ? -8.628 8.587 5.714 1.00 95.69 90 LYS A CA 1
ATOM 726 C C . LYS A 1 90 ? -8.949 7.170 5.239 1.00 95.69 90 LYS A C 1
ATOM 728 O O . LYS A 1 90 ? -10.049 6.932 4.730 1.00 95.69 90 LYS A O 1
ATOM 733 N N . VAL A 1 91 ? -8.016 6.232 5.407 1.00 94.69 91 VAL A N 1
ATOM 734 C CA . VAL A 1 91 ? -8.174 4.844 4.948 1.00 94.69 91 VAL A CA 1
ATOM 735 C C . VAL A 1 91 ? -9.242 4.126 5.771 1.00 94.69 91 VAL A C 1
ATOM 737 O O . VAL A 1 91 ? -10.179 3.565 5.204 1.00 94.69 91 VAL A O 1
ATOM 740 N N . VAL A 1 92 ? -9.180 4.206 7.103 1.00 94.50 92 VAL A N 1
ATOM 741 C CA . VAL A 1 92 ? -10.183 3.581 7.973 1.00 94.50 92 VAL A CA 1
ATOM 742 C C . VAL A 1 92 ? -11.571 4.139 7.674 1.00 94.50 92 VAL A C 1
ATOM 744 O O . VAL A 1 92 ? -12.480 3.357 7.431 1.00 94.50 92 VAL A O 1
ATOM 747 N N . ASN A 1 93 ? -11.756 5.458 7.585 1.00 94.44 93 ASN A N 1
ATOM 748 C CA . ASN A 1 93 ? -13.068 6.045 7.290 1.00 94.44 93 ASN A CA 1
ATOM 749 C C . ASN A 1 93 ? -13.620 5.638 5.917 1.00 94.44 93 ASN A C 1
ATOM 751 O O . ASN A 1 93 ? -14.826 5.444 5.789 1.00 94.44 93 ASN A O 1
ATOM 755 N N . SER A 1 94 ? -12.759 5.478 4.911 1.00 94.50 94 SER A N 1
ATOM 756 C CA . SER A 1 94 ? -13.179 5.086 3.558 1.00 94.50 94 SER A CA 1
ATOM 757 C C . SER A 1 94 ? -13.619 3.618 3.469 1.00 94.50 94 SER A C 1
ATOM 759 O O . SER A 1 94 ? -14.455 3.270 2.633 1.00 94.50 94 SER A O 1
ATOM 761 N N . HIS A 1 95 ? -13.083 2.756 4.339 1.00 92.75 95 HIS A N 1
ATOM 762 C CA . HIS A 1 95 ? -13.319 1.308 4.314 1.00 92.75 95 HIS A CA 1
ATOM 763 C C . HIS A 1 95 ? -14.129 0.776 5.512 1.00 92.75 95 HIS A C 1
ATOM 765 O O . HIS A 1 95 ? -14.460 -0.410 5.546 1.00 92.75 95 HIS A O 1
ATOM 771 N N . TRP A 1 96 ? -14.521 1.642 6.452 1.00 87.44 96 TRP A N 1
ATOM 772 C CA . TRP A 1 96 ? -15.399 1.327 7.584 1.00 87.44 96 TRP A CA 1
ATOM 773 C C . TRP A 1 96 ? -16.875 1.326 7.163 1.00 87.44 96 TRP A C 1
ATOM 775 O O . TRP A 1 96 ? -17.612 2.276 7.432 1.00 87.44 96 TRP A O 1
ATOM 785 N N . LYS A 1 97 ? -17.284 0.279 6.443 1.00 79.25 97 LYS A N 1
ATOM 786 C CA . LYS A 1 97 ? -18.684 0.064 6.031 1.00 79.25 97 LYS A CA 1
ATOM 787 C C . LYS A 1 97 ? -19.502 -0.706 7.057 1.00 79.25 97 LYS A C 1
ATOM 789 O O . LYS A 1 97 ? -18.874 -1.383 7.896 1.00 79.25 97 LYS A O 1
#

Sequence (97 aa):
AVDKAVQYAISNNYLDGFFKKHREGIMLSCLTEFNEEVFRKGIHEEGFAEGREAAIITSIQILREVNISKETVLHQIMEKYELSKEETEKVVNSHWK

Radius of gyration: 24.18 Å; chains: 1; bounding box: 38×34×62 Å

pLDDT: mean 88.76, std 8.6, range [67.69, 96.62]